Protein AF-T1CWA9-F1 (afdb_monomer_lite)

Foldseek 3Di:
DLVLLVVLVVVVWAQAQDDDDKDAAFDFDDSQLSLQSRLVSVCLQPDQDPPGSGHRHPSQLNSLLSQQVVVVHHSRSMRDPVSNVSSRPISVNVSVVVVVVVVVCVVVVPDDDQWDWDQDPPQQKIFIHHNNHGPDMDGHDFDDPVGTDDDDDD

Organism: NCBI:txid410659

pLDDT: mean 89.54, std 7.27, range [68.19, 98.06]

Sequence (154 aa):
ALQRLRDEAAAGGWPALPAGPTLKPGMHGARVALLRRRLLASGDLTRMAENDADDYDAALADAVRTFQSRHGLQADGIVGAATRAALNVPVATRIEQLRLDLERARWYLHALPPRYIQVDLANYRLGYYDDGQLAWSTRVQVGQPRRPTPVLRS

Structure (mmCIF, N/CA/C/O backbone):
data_AF-T1CWA9-F1
#
_entry.id   AF-T1CWA9-F1
#
loop_
_atom_site.group_PDB
_atom_site.id
_atom_site.type_symbol
_atom_site.label_atom_id
_atom_site.label_alt_id
_atom_site.label_comp_id
_atom_site.label_asym_id
_atom_site.label_entity_id
_atom_site.label_seq_id
_atom_site.pdbx_PDB_ins_code
_atom_site.Cartn_x
_atom_site.Cartn_y
_atom_site.Cartn_z
_atom_site.occupancy
_atom_site.B_iso_or_equiv
_atom_site.auth_seq_id
_atom_site.auth_comp_id
_atom_site.auth_asym_id
_atom_site.auth_atom_id
_atom_site.pdbx_PDB_model_num
ATOM 1 N N . ALA A 1 1 ? -3.740 -10.372 9.611 1.00 82.12 1 ALA A N 1
ATOM 2 C CA . ALA A 1 1 ? -2.929 -9.312 8.970 1.00 82.12 1 ALA A CA 1
ATOM 3 C C . ALA A 1 1 ? -1.486 -9.303 9.484 1.00 82.12 1 ALA A C 1
ATOM 5 O O . ALA A 1 1 ? -0.593 -9.512 8.679 1.00 82.12 1 ALA A O 1
ATOM 6 N N . LEU A 1 2 ? -1.245 -9.139 10.794 1.00 86.94 2 LEU A N 1
ATOM 7 C CA . LEU A 1 2 ? 0.118 -9.068 11.353 1.00 86.94 2 LEU A CA 1
ATOM 8 C C . LEU A 1 2 ? 0.983 -10.305 11.063 1.00 86.94 2 LEU A C 1
ATOM 10 O O . LEU A 1 2 ? 2.142 -10.145 10.698 1.00 86.94 2 LEU A O 1
ATOM 14 N N . GLN A 1 3 ? 0.423 -11.515 11.185 1.00 89.12 3 GLN A N 1
ATOM 15 C CA . GLN A 1 3 ? 1.154 -12.750 10.877 1.00 89.12 3 GLN A CA 1
ATOM 16 C C . GLN A 1 3 ? 1.666 -12.760 9.431 1.00 89.12 3 GLN A C 1
ATOM 18 O O . GLN A 1 3 ? 2.856 -12.918 9.216 1.00 89.12 3 GLN A O 1
ATOM 23 N N . ARG A 1 4 ? 0.795 -12.444 8.465 1.00 88.69 4 ARG A N 1
ATOM 24 C CA . ARG A 1 4 ? 1.154 -12.356 7.043 1.00 88.69 4 ARG A CA 1
ATOM 25 C C . ARG A 1 4 ? 2.342 -11.421 6.795 1.00 88.69 4 ARG A C 1
ATOM 27 O O . ARG A 1 4 ? 3.280 -11.802 6.117 1.00 88.69 4 ARG A O 1
ATOM 34 N N . LEU A 1 5 ? 2.333 -10.224 7.389 1.00 88.69 5 LEU A N 1
ATOM 35 C CA . LEU A 1 5 ? 3.445 -9.277 7.235 1.00 88.69 5 LEU A CA 1
ATOM 36 C C . LEU A 1 5 ? 4.753 -9.813 7.836 1.00 88.69 5 LEU A C 1
ATOM 38 O O . LEU A 1 5 ? 5.826 -9.537 7.307 1.00 88.69 5 LEU A O 1
ATOM 42 N N . ARG A 1 6 ? 4.684 -10.576 8.935 1.00 90.19 6 ARG A N 1
ATOM 43 C CA . ARG A 1 6 ? 5.861 -11.248 9.507 1.00 90.19 6 ARG A CA 1
ATOM 44 C C . ARG A 1 6 ? 6.384 -12.346 8.590 1.00 90.19 6 ARG A C 1
ATOM 46 O O . ARG A 1 6 ? 7.595 -12.440 8.434 1.00 90.19 6 ARG A O 1
ATOM 53 N N . ASP A 1 7 ? 5.494 -13.118 7.975 1.00 90.25 7 ASP A N 1
ATOM 54 C CA . ASP A 1 7 ? 5.870 -14.153 7.010 1.00 90.25 7 ASP A CA 1
ATOM 55 C C . ASP A 1 7 ? 6.550 -13.517 5.783 1.00 90.25 7 ASP A C 1
ATOM 57 O O . ASP A 1 7 ? 7.618 -13.959 5.368 1.00 90.25 7 ASP A O 1
ATOM 61 N N . GLU A 1 8 ? 6.007 -12.407 5.270 1.00 88.88 8 GLU A N 1
ATOM 62 C CA . GLU A 1 8 ? 6.618 -11.615 4.190 1.00 88.88 8 GLU A CA 1
ATOM 63 C C . GLU A 1 8 ? 8.000 -11.065 4.587 1.00 88.88 8 GLU A C 1
ATOM 65 O O . GLU A 1 8 ? 8.939 -11.105 3.793 1.00 88.88 8 GLU A O 1
ATOM 70 N N . ALA A 1 9 ? 8.161 -10.581 5.824 1.00 90.19 9 ALA A N 1
ATOM 71 C CA . ALA A 1 9 ? 9.457 -10.136 6.338 1.00 90.19 9 ALA A CA 1
ATOM 72 C C . ALA A 1 9 ? 10.468 -11.287 6.462 1.00 90.19 9 ALA A C 1
ATOM 74 O O . ALA A 1 9 ? 11.632 -11.114 6.104 1.00 90.19 9 ALA A O 1
ATOM 75 N N . ALA A 1 10 ? 10.029 -12.460 6.926 1.00 88.56 10 ALA A N 1
ATOM 76 C CA . ALA A 1 10 ? 10.864 -13.654 7.035 1.00 88.56 10 ALA A CA 1
ATOM 77 C C . ALA A 1 10 ? 11.283 -14.200 5.659 1.00 88.56 10 ALA A C 1
ATOM 79 O O . ALA A 1 10 ? 12.387 -14.719 5.517 1.00 88.56 10 ALA A O 1
ATOM 80 N N . ALA A 1 11 ? 10.449 -14.017 4.630 1.00 86.50 11 ALA A N 1
ATOM 81 C CA . ALA A 1 11 ? 10.732 -14.387 3.243 1.00 86.50 11 ALA A CA 1
ATOM 82 C C . ALA A 1 11 ? 11.702 -13.430 2.509 1.00 86.50 11 ALA A C 1
ATOM 84 O O . ALA A 1 11 ? 11.861 -13.527 1.294 1.00 86.50 11 ALA A O 1
ATOM 85 N N . GLY A 1 12 ? 12.351 -12.500 3.221 1.00 86.31 12 GLY A N 1
ATOM 86 C CA . GLY A 1 12 ? 13.290 -11.524 2.649 1.00 86.31 12 GLY A CA 1
ATOM 87 C C . GLY A 1 12 ? 12.709 -10.120 2.463 1.00 86.31 12 GLY A C 1
ATOM 88 O O . GLY A 1 12 ? 13.415 -9.213 2.023 1.00 86.31 12 GLY A O 1
ATOM 89 N N . GLY A 1 13 ? 11.447 -9.910 2.844 1.00 90.19 13 GLY A N 1
ATOM 90 C CA . GLY A 1 13 ? 10.790 -8.611 2.824 1.00 90.19 13 GLY A CA 1
ATOM 91 C C . GLY A 1 13 ? 10.446 -8.106 1.426 1.00 90.19 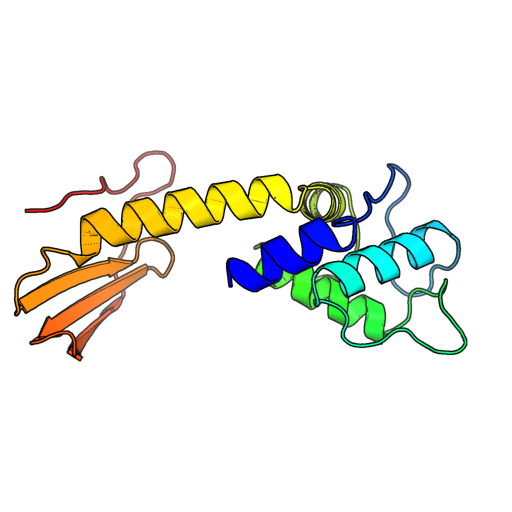13 GLY A C 1
ATOM 92 O O . GLY A 1 13 ? 10.385 -8.842 0.443 1.00 90.19 13 GLY A O 1
ATOM 93 N N . TRP A 1 14 ? 10.170 -6.807 1.344 1.00 92.94 14 TRP A N 1
ATOM 94 C CA . TRP A 1 14 ? 9.737 -6.173 0.106 1.00 92.94 14 TRP A CA 1
ATOM 95 C C . TRP A 1 14 ? 10.916 -5.518 -0.627 1.00 92.94 14 TRP A C 1
ATOM 97 O O . TRP A 1 14 ? 11.530 -4.601 -0.073 1.00 92.94 14 TRP A O 1
ATOM 107 N N . PRO A 1 15 ? 11.226 -5.926 -1.872 1.00 91.50 15 PRO A N 1
ATOM 108 C CA . PRO A 1 15 ? 12.381 -5.407 -2.596 1.00 91.50 15 PRO A CA 1
ATOM 109 C C . PRO A 1 15 ? 12.194 -3.933 -2.974 1.00 91.50 15 PRO A C 1
ATOM 111 O O . PRO A 1 15 ? 11.205 -3.561 -3.599 1.00 91.50 15 PRO A O 1
ATOM 114 N N . ALA A 1 16 ? 13.161 -3.081 -2.643 1.00 92.56 16 ALA A N 1
ATOM 115 C CA . ALA A 1 16 ? 13.080 -1.664 -2.984 1.00 92.56 16 ALA A CA 1
ATOM 116 C C . ALA A 1 16 ? 13.134 -1.442 -4.506 1.00 92.56 16 ALA A C 1
ATOM 118 O O . ALA A 1 16 ? 13.927 -2.056 -5.222 1.00 92.56 16 ALA A O 1
ATOM 119 N N . LEU A 1 17 ? 12.321 -0.507 -4.997 1.00 94.19 17 LEU A N 1
ATOM 120 C CA . LEU A 1 17 ? 12.366 -0.042 -6.375 1.00 94.19 17 LEU A CA 1
ATOM 121 C C . LEU A 1 17 ? 13.329 1.155 -6.474 1.00 94.19 17 LEU A C 1
ATOM 123 O O . LEU A 1 17 ? 13.037 2.220 -5.913 1.00 94.19 17 LEU A O 1
ATOM 127 N N . PRO A 1 18 ? 14.465 1.034 -7.185 1.00 93.12 18 PRO A N 1
ATOM 128 C CA . PRO A 1 18 ? 15.444 2.109 -7.271 1.00 93.12 18 PRO A CA 1
ATOM 129 C C . PRO A 1 18 ? 14.881 3.357 -7.964 1.00 93.12 18 PRO A C 1
ATOM 131 O O . PRO A 1 18 ? 13.921 3.310 -8.754 1.00 93.12 18 PRO A O 1
ATOM 134 N N . ALA A 1 19 ? 15.514 4.495 -7.672 1.00 91.56 19 ALA A N 1
ATOM 135 C CA . ALA A 1 19 ? 15.238 5.753 -8.348 1.00 91.56 19 ALA A CA 1
ATOM 136 C C . ALA A 1 19 ? 15.437 5.625 -9.869 1.00 91.56 19 ALA A C 1
ATOM 138 O O . ALA A 1 19 ? 16.150 4.752 -10.360 1.00 91.56 19 ALA A O 1
ATOM 139 N N . GLY A 1 20 ? 14.754 6.482 -10.620 1.00 91.38 20 GLY A N 1
ATOM 140 C CA . GLY A 1 20 ? 14.793 6.479 -12.076 1.00 91.38 20 GLY A CA 1
ATOM 141 C C . GLY A 1 20 ? 13.512 7.052 -12.678 1.00 91.38 20 GLY A C 1
ATOM 142 O O . GLY A 1 20 ? 12.636 7.507 -11.926 1.00 91.38 20 GLY A O 1
ATOM 143 N N . PRO A 1 21 ? 13.386 7.008 -14.015 1.00 93.31 21 PRO A N 1
ATOM 144 C CA . PRO A 1 21 ? 12.228 7.542 -14.720 1.00 93.31 21 PRO A CA 1
ATOM 145 C C . PRO A 1 21 ? 10.928 6.857 -14.289 1.00 93.31 21 PRO A C 1
ATOM 147 O O . PRO A 1 21 ? 10.928 5.765 -13.710 1.00 93.31 21 PRO A O 1
ATOM 150 N N . THR A 1 22 ? 9.813 7.514 -14.569 1.00 96.56 22 THR A N 1
ATOM 151 C CA . THR A 1 22 ? 8.474 6.972 -14.338 1.00 96.56 22 THR A CA 1
ATOM 152 C C . THR A 1 22 ? 8.272 5.670 -15.116 1.00 96.56 22 THR A C 1
ATOM 154 O O . THR A 1 22 ? 8.654 5.600 -16.282 1.00 96.56 22 THR A O 1
ATOM 157 N N . LEU A 1 23 ? 7.670 4.657 -14.482 1.00 97.44 23 LEU A N 1
ATOM 158 C CA . LEU A 1 23 ? 7.234 3.431 -15.167 1.00 97.44 23 LEU A CA 1
ATOM 159 C C . LEU A 1 23 ? 5.747 3.540 -15.509 1.00 97.44 23 LEU A C 1
ATOM 161 O O . LEU A 1 23 ? 4.960 3.978 -14.670 1.00 97.44 23 LEU A O 1
ATOM 165 N N . LYS A 1 24 ? 5.367 3.143 -16.720 1.00 96.88 24 LYS A N 1
ATOM 166 C CA . LYS A 1 24 ? 3.990 3.197 -17.226 1.00 96.88 24 LYS A CA 1
ATOM 167 C C . LYS A 1 24 ? 3.712 2.005 -18.155 1.00 96.88 24 LYS A C 1
ATOM 169 O O . LYS A 1 24 ? 4.677 1.394 -18.621 1.00 96.88 24 LYS A O 1
ATOM 174 N N . PRO A 1 25 ? 2.435 1.705 -18.454 1.00 96.31 25 PRO A N 1
ATOM 175 C CA . PRO A 1 25 ? 2.070 0.640 -19.386 1.00 96.31 25 PRO A CA 1
ATOM 176 C C . PRO A 1 25 ? 2.812 0.726 -20.723 1.00 96.31 25 PRO A C 1
ATOM 178 O O . PRO A 1 25 ? 3.030 1.822 -21.248 1.00 96.31 25 PRO A O 1
ATOM 181 N N . GLY A 1 26 ? 3.213 -0.435 -21.245 1.00 94.06 26 GLY A N 1
ATOM 182 C CA . GLY A 1 26 ? 3.986 -0.569 -22.485 1.00 94.06 26 GLY A CA 1
ATOM 183 C C . GLY A 1 26 ? 5.502 -0.383 -22.339 1.00 94.06 26 GLY A C 1
ATOM 184 O O . GLY A 1 26 ? 6.223 -0.489 -23.328 1.00 94.06 26 GLY A O 1
ATOM 185 N N . MET A 1 27 ? 6.014 -0.097 -21.138 1.00 95.50 27 MET A N 1
ATOM 186 C CA . MET A 1 27 ? 7.459 -0.121 -20.871 1.00 95.50 27 MET A CA 1
ATOM 187 C C . MET A 1 27 ? 7.947 -1.542 -20.587 1.00 95.50 27 MET A C 1
ATOM 189 O O . MET A 1 27 ? 7.182 -2.358 -20.089 1.00 95.50 27 MET A O 1
ATOM 193 N N . HIS A 1 28 ? 9.233 -1.799 -20.816 1.00 94.88 28 HIS A N 1
ATOM 194 C CA . HIS A 1 28 ? 9.874 -3.078 -20.514 1.00 94.88 28 HIS A CA 1
ATOM 195 C C . HIS A 1 28 ? 11.223 -2.888 -19.802 1.00 94.88 28 HIS A C 1
ATOM 197 O O . HIS A 1 28 ? 11.787 -1.786 -19.775 1.00 94.88 28 HIS A O 1
ATOM 203 N N . GLY A 1 29 ? 11.742 -3.962 -19.211 1.00 93.62 29 GLY A N 1
ATOM 204 C CA . GLY A 1 29 ?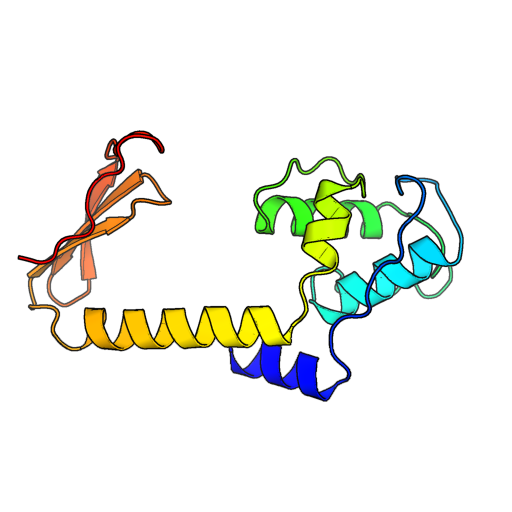 13.106 -4.067 -18.700 1.00 93.62 29 GLY A CA 1
ATOM 205 C C . GLY A 1 29 ? 13.228 -4.260 -17.186 1.00 93.62 29 GLY A C 1
ATOM 206 O O . GLY A 1 29 ? 12.260 -4.375 -16.433 1.00 93.62 29 GLY A O 1
ATOM 207 N N . ALA A 1 30 ? 14.470 -4.260 -16.697 1.00 93.62 30 ALA A N 1
ATOM 208 C CA . ALA A 1 30 ? 14.807 -4.725 -15.346 1.00 93.62 30 ALA A CA 1
ATOM 209 C C . ALA A 1 30 ? 14.053 -4.017 -14.198 1.00 93.62 30 ALA A C 1
ATOM 211 O O . ALA A 1 30 ? 13.748 -4.637 -13.176 1.00 93.62 30 ALA A O 1
ATOM 212 N N . ARG A 1 31 ? 13.720 -2.725 -14.344 1.00 95.00 31 ARG A N 1
ATOM 213 C CA . ARG A 1 31 ? 12.948 -1.980 -13.328 1.00 95.00 31 ARG A CA 1
ATOM 214 C C . ARG A 1 31 ? 11.482 -2.407 -13.273 1.00 95.00 31 ARG A C 1
ATOM 216 O O . ARG A 1 31 ? 10.892 -2.368 -12.197 1.00 95.00 31 ARG A O 1
ATOM 223 N N . VAL A 1 32 ? 10.917 -2.847 -14.392 1.00 95.44 32 VAL A N 1
ATOM 224 C CA . VAL A 1 32 ? 9.566 -3.412 -14.448 1.00 95.44 32 VAL A CA 1
ATOM 225 C C . VAL A 1 32 ? 9.552 -4.801 -13.805 1.00 95.44 32 VAL A C 1
ATOM 227 O O . VAL A 1 32 ? 8.706 -5.070 -12.954 1.00 95.44 32 VAL A O 1
ATOM 230 N N . ALA A 1 33 ? 10.570 -5.626 -14.065 1.00 93.75 33 ALA A N 1
ATOM 231 C CA . ALA A 1 33 ? 10.737 -6.909 -13.376 1.00 93.75 33 ALA A CA 1
ATOM 232 C C . ALA A 1 33 ? 10.910 -6.760 -11.852 1.00 93.75 33 ALA A C 1
ATOM 234 O O . ALA A 1 33 ? 10.414 -7.569 -11.064 1.00 93.75 33 ALA A O 1
ATOM 235 N N . LEU A 1 34 ? 11.603 -5.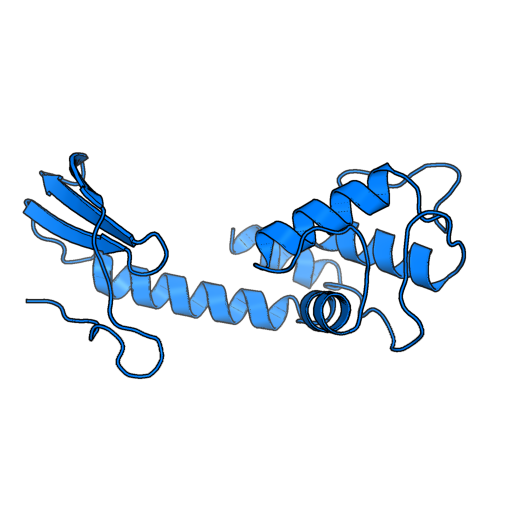710 -11.395 1.00 94.31 34 LEU A N 1
ATOM 236 C CA . LEU A 1 34 ? 11.674 -5.367 -9.969 1.00 94.31 34 LEU A CA 1
ATOM 237 C C . LEU A 1 34 ? 10.311 -4.943 -9.409 1.00 94.31 34 LEU A C 1
ATOM 239 O O . LEU A 1 34 ? 9.934 -5.405 -8.334 1.00 94.31 34 LEU A O 1
ATOM 243 N N . LEU A 1 35 ? 9.559 -4.114 -10.138 1.00 95.81 35 LEU A N 1
ATOM 244 C CA . LEU A 1 35 ? 8.210 -3.702 -9.747 1.00 95.81 35 LEU A CA 1
ATOM 245 C C . LEU A 1 35 ? 7.269 -4.908 -9.589 1.00 95.81 35 LEU A C 1
ATOM 247 O O . LEU A 1 35 ? 6.563 -4.991 -8.585 1.00 95.81 35 LEU A O 1
ATOM 251 N N . ARG A 1 36 ? 7.298 -5.874 -10.518 1.00 94.50 36 ARG A N 1
ATOM 252 C CA . ARG A 1 36 ? 6.501 -7.109 -10.413 1.00 94.50 36 ARG A CA 1
ATOM 253 C C . ARG A 1 36 ? 6.839 -7.900 -9.157 1.00 94.50 36 ARG A C 1
ATOM 255 O O . ARG A 1 36 ? 5.942 -8.218 -8.381 1.00 94.50 36 ARG A O 1
ATOM 262 N N . ARG A 1 37 ? 8.129 -8.160 -8.912 1.00 92.25 37 ARG A N 1
ATOM 263 C CA . ARG A 1 37 ? 8.588 -8.849 -7.691 1.00 92.25 37 ARG A CA 1
ATOM 264 C C . ARG A 1 37 ? 8.145 -8.118 -6.427 1.00 92.25 37 ARG A C 1
ATOM 266 O O . ARG A 1 37 ? 7.702 -8.751 -5.475 1.00 92.25 37 ARG A O 1
ATOM 273 N N . ARG A 1 38 ? 8.208 -6.785 -6.432 1.00 94.31 38 ARG A N 1
ATOM 274 C CA . ARG A 1 38 ? 7.759 -5.953 -5.313 1.00 94.31 38 ARG A CA 1
ATOM 275 C C . ARG A 1 38 ? 6.261 -6.091 -5.031 1.00 94.31 38 ARG A C 1
ATOM 277 O O . ARG A 1 38 ? 5.895 -6.164 -3.859 1.00 94.31 38 ARG A O 1
ATOM 284 N N . LEU A 1 39 ? 5.421 -6.111 -6.063 1.00 94.38 39 LEU A N 1
ATOM 285 C CA . LEU A 1 39 ? 3.964 -6.231 -5.921 1.00 94.38 39 LEU A CA 1
ATOM 286 C C . LEU A 1 39 ? 3.517 -7.665 -5.618 1.00 94.38 39 LEU A C 1
ATOM 288 O O . LEU A 1 39 ? 2.539 -7.847 -4.898 1.00 94.38 39 LEU A O 1
ATOM 292 N N . LEU A 1 40 ? 4.251 -8.676 -6.095 1.00 91.69 40 LEU A N 1
ATOM 293 C CA . LEU A 1 40 ? 4.069 -10.072 -5.678 1.00 91.69 40 LEU A CA 1
ATOM 294 C C . LEU A 1 40 ? 4.347 -10.229 -4.182 1.00 91.69 40 LEU A C 1
ATOM 296 O O . LEU A 1 40 ? 3.544 -10.813 -3.463 1.00 91.69 40 LEU A O 1
ATOM 300 N N . ALA A 1 41 ? 5.450 -9.648 -3.700 1.00 89.31 41 ALA A N 1
ATOM 301 C CA . ALA A 1 41 ? 5.856 -9.756 -2.302 1.00 89.31 41 ALA A CA 1
ATOM 302 C C . ALA A 1 41 ? 4.859 -9.116 -1.315 1.00 89.31 41 ALA A C 1
ATOM 304 O O . ALA A 1 41 ? 4.799 -9.541 -0.168 1.00 89.31 41 ALA A O 1
ATOM 305 N N . SER A 1 42 ? 4.072 -8.117 -1.738 1.00 87.88 42 SER A N 1
ATOM 306 C CA . SER A 1 42 ? 2.987 -7.533 -0.927 1.00 87.88 42 SER A CA 1
ATOM 307 C C . SER A 1 42 ? 1.589 -8.061 -1.258 1.00 87.88 42 SER A C 1
ATOM 309 O O . SER A 1 42 ? 0.606 -7.572 -0.690 1.00 87.88 42 SER A O 1
ATOM 311 N N . GLY A 1 43 ? 1.487 -9.026 -2.177 1.00 87.75 43 GLY A N 1
ATOM 312 C CA . GLY A 1 43 ? 0.228 -9.630 -2.612 1.00 87.75 43 GLY A CA 1
ATOM 313 C C . GLY A 1 43 ? -0.682 -8.720 -3.444 1.00 87.75 43 GLY A C 1
ATOM 314 O O . GLY A 1 43 ? -1.849 -9.054 -3.626 1.00 87.75 43 GLY A O 1
ATOM 315 N N . ASP A 1 44 ? -0.185 -7.579 -3.937 1.00 88.12 44 ASP A N 1
ATOM 316 C CA . ASP A 1 44 ? -0.924 -6.701 -4.860 1.00 88.12 44 ASP A CA 1
ATOM 317 C C . ASP A 1 44 ? -0.962 -7.282 -6.283 1.00 88.12 44 ASP A C 1
ATOM 319 O O . ASP A 1 44 ? -1.883 -7.005 -7.046 1.00 88.12 44 ASP A O 1
ATOM 323 N N . LEU A 1 45 ? 0.029 -8.109 -6.633 1.00 89.19 45 LEU A N 1
ATOM 324 C CA . LEU A 1 45 ? 0.027 -8.938 -7.833 1.00 89.19 45 LEU A CA 1
ATOM 325 C C . LEU A 1 45 ? -0.109 -10.405 -7.411 1.00 89.19 45 LEU A C 1
ATOM 327 O O . LEU A 1 45 ? 0.663 -10.883 -6.586 1.00 89.19 45 LEU A O 1
ATOM 331 N N . THR A 1 46 ? -1.093 -11.125 -7.955 1.00 83.38 46 THR A N 1
ATOM 332 C CA . THR A 1 46 ? -1.416 -12.496 -7.508 1.00 83.38 46 THR A CA 1
ATOM 333 C C . THR A 1 46 ? -0.538 -13.565 -8.156 1.00 83.38 46 THR A C 1
ATOM 335 O O . THR A 1 46 ? -0.267 -14.594 -7.544 1.00 83.38 46 THR A O 1
ATOM 338 N N . ARG A 1 47 ? -0.094 -13.346 -9.399 1.00 81.19 47 ARG A N 1
ATOM 339 C CA . ARG A 1 47 ? 0.746 -14.299 -10.133 1.00 81.19 47 ARG A CA 1
ATOM 340 C C . ARG A 1 47 ? 1.759 -13.585 -11.012 1.00 81.19 47 ARG A C 1
ATOM 342 O O . ARG A 1 47 ? 1.481 -12.505 -11.532 1.00 81.19 47 ARG A O 1
ATOM 349 N N . MET A 1 48 ? 2.915 -14.211 -11.197 1.00 75.94 48 MET A N 1
ATOM 350 C CA . MET A 1 48 ? 3.894 -13.768 -12.184 1.00 75.94 48 MET A CA 1
ATOM 351 C C . MET A 1 48 ? 3.470 -14.265 -13.571 1.00 75.94 48 MET A C 1
ATOM 353 O O . MET A 1 48 ? 2.962 -15.379 -13.693 1.00 75.94 48 MET A O 1
ATOM 357 N N . ALA A 1 49 ? 3.639 -13.436 -14.601 1.00 74.81 49 ALA A N 1
ATOM 358 C CA . ALA A 1 49 ? 3.485 -13.886 -15.980 1.00 74.81 49 ALA A C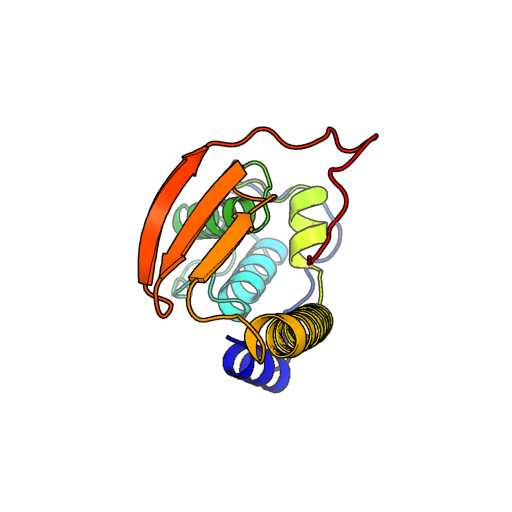A 1
ATOM 359 C C . ALA A 1 49 ? 4.623 -14.863 -16.317 1.00 74.81 49 ALA A C 1
ATOM 361 O O . ALA A 1 49 ? 5.761 -14.630 -15.916 1.00 74.81 49 ALA A O 1
ATOM 362 N N . GLU A 1 50 ? 4.310 -15.950 -17.025 1.00 70.50 50 GLU A N 1
ATOM 363 C CA . GLU A 1 50 ? 5.284 -17.005 -17.341 1.00 70.50 50 GLU A CA 1
ATOM 364 C C . GLU A 1 50 ? 6.323 -16.556 -18.379 1.00 70.50 50 GLU A C 1
ATOM 366 O O . GLU A 1 50 ? 7.474 -16.964 -18.268 1.00 70.50 50 GLU A O 1
ATOM 371 N N . ASN A 1 51 ? 5.952 -15.673 -19.320 1.00 68.19 51 ASN A N 1
ATOM 372 C CA . ASN A 1 51 ? 6.815 -15.310 -20.453 1.00 68.19 51 ASN A CA 1
ATOM 373 C C . ASN A 1 51 ? 7.231 -13.832 -20.554 1.00 68.19 51 ASN A C 1
ATOM 375 O O . ASN A 1 51 ? 8.136 -13.554 -21.324 1.00 68.19 51 ASN A O 1
ATOM 379 N N . ASP A 1 52 ? 6.697 -12.915 -19.740 1.00 74.69 52 ASP A N 1
ATOM 380 C CA . ASP A 1 52 ? 6.965 -11.468 -19.888 1.00 74.69 52 ASP A CA 1
ATOM 381 C C . ASP A 1 52 ? 7.235 -10.793 -18.530 1.00 74.69 52 ASP A C 1
ATOM 383 O O . ASP A 1 52 ? 6.577 -9.836 -18.098 1.00 74.69 52 ASP A O 1
ATOM 387 N N . ALA A 1 53 ? 8.188 -11.356 -17.780 1.00 81.00 53 ALA A N 1
ATOM 388 C CA . ALA A 1 53 ? 8.499 -10.921 -16.418 1.00 81.00 53 ALA A CA 1
ATOM 389 C C . ALA A 1 53 ? 9.028 -9.476 -16.340 1.00 81.00 53 ALA A C 1
ATOM 391 O O . ALA A 1 53 ? 9.024 -8.879 -15.262 1.00 81.00 53 ALA A O 1
ATOM 392 N N . ASP A 1 54 ? 9.472 -8.902 -17.450 1.00 89.88 54 ASP A N 1
ATOM 393 C CA . ASP A 1 54 ? 9.990 -7.546 -17.556 1.00 89.88 54 ASP A CA 1
ATOM 394 C C . ASP A 1 54 ? 9.095 -6.597 -18.358 1.00 89.88 54 ASP A C 1
ATOM 396 O O . ASP A 1 54 ? 9.422 -5.416 -18.423 1.00 89.88 54 ASP A O 1
ATOM 400 N N . ASP A 1 55 ? 7.943 -7.040 -18.863 1.00 94.31 55 ASP A N 1
ATOM 401 C CA . ASP A 1 55 ? 6.983 -6.152 -19.524 1.00 94.31 55 ASP A CA 1
ATOM 402 C C . ASP A 1 55 ? 6.016 -5.502 -18.544 1.00 94.31 55 ASP A C 1
ATOM 404 O O . ASP A 1 55 ? 5.627 -6.075 -17.525 1.00 94.31 55 ASP A O 1
ATOM 408 N N . TYR A 1 56 ? 5.603 -4.278 -18.860 1.00 95.56 56 TYR A N 1
ATOM 409 C CA . TYR A 1 56 ? 4.558 -3.560 -18.146 1.00 95.56 56 TYR A CA 1
ATOM 410 C C . TYR A 1 56 ? 3.229 -3.790 -18.864 1.00 95.56 56 TYR A C 1
ATOM 412 O O . TYR A 1 56 ? 2.746 -2.938 -19.619 1.00 95.56 56 TYR A O 1
ATOM 420 N N . ASP A 1 57 ? 2.657 -4.965 -18.615 1.00 94.06 57 ASP A N 1
ATOM 421 C CA . ASP A 1 57 ? 1.385 -5.414 -19.176 1.00 94.06 57 ASP A CA 1
ATOM 422 C C . ASP A 1 57 ? 0.160 -4.845 -18.433 1.00 94.06 57 ASP A C 1
ATOM 424 O O . ASP A 1 57 ? 0.257 -4.093 -17.455 1.00 94.06 57 ASP A O 1
ATOM 428 N N . ALA A 1 58 ? -1.030 -5.211 -18.918 1.00 93.31 58 ALA A N 1
ATOM 429 C CA . ALA A 1 58 ? -2.296 -4.814 -18.310 1.00 93.31 58 ALA A CA 1
ATOM 430 C C . ALA A 1 58 ? -2.450 -5.348 -16.874 1.00 93.31 58 ALA A C 1
ATOM 432 O O . ALA A 1 58 ? -2.908 -4.614 -16.001 1.00 93.31 58 ALA A O 1
ATOM 433 N N . ALA A 1 59 ? -2.004 -6.580 -16.605 1.00 92.81 59 ALA A N 1
ATOM 434 C CA . ALA A 1 59 ? -2.089 -7.181 -15.275 1.00 92.81 59 ALA A CA 1
ATOM 435 C C . ALA A 1 59 ? -1.232 -6.425 -14.246 1.00 92.81 59 ALA A C 1
ATOM 437 O O . ALA A 1 59 ? -1.660 -6.205 -13.112 1.00 92.81 59 ALA A O 1
ATOM 438 N N . LEU A 1 60 ? -0.036 -5.980 -14.639 1.00 95.44 60 LEU A N 1
ATOM 439 C CA . LEU A 1 60 ? 0.820 -5.144 -13.809 1.00 95.44 60 LEU A CA 1
ATOM 440 C C . LEU A 1 60 ? 0.216 -3.757 -13.603 1.00 95.44 60 LEU A C 1
ATOM 442 O O . LEU A 1 60 ? 0.263 -3.237 -12.489 1.00 95.44 60 LEU A O 1
ATOM 446 N N . ALA A 1 61 ? -0.373 -3.170 -14.647 1.00 96.56 61 ALA A N 1
ATOM 447 C CA . ALA A 1 61 ? -1.068 -1.892 -14.534 1.00 96.56 61 ALA A CA 1
ATOM 448 C C . ALA A 1 61 ? -2.217 -1.959 -13.523 1.00 96.56 61 ALA A C 1
ATOM 450 O O . ALA A 1 61 ? -2.333 -1.074 -12.677 1.00 96.56 61 ALA A O 1
ATOM 451 N N . ASP A 1 62 ? -3.020 -3.021 -13.559 1.00 95.69 62 ASP A N 1
ATOM 452 C CA . ASP A 1 62 ? -4.113 -3.227 -12.609 1.00 95.69 62 ASP A CA 1
ATOM 453 C C . ASP A 1 62 ? -3.598 -3.427 -11.183 1.00 95.69 62 ASP A C 1
ATOM 455 O O . ASP A 1 62 ? -4.082 -2.764 -10.266 1.00 95.69 62 ASP A O 1
ATOM 459 N N . ALA A 1 63 ? -2.544 -4.227 -10.993 1.00 96.31 63 ALA A N 1
ATOM 460 C CA . ALA A 1 63 ? -1.902 -4.384 -9.687 1.00 96.31 63 ALA A CA 1
ATOM 461 C C . ALA A 1 63 ? -1.369 -3.049 -9.132 1.00 96.31 63 ALA A C 1
ATOM 463 O O . ALA A 1 63 ? -1.518 -2.754 -7.944 1.00 96.31 63 ALA A O 1
ATOM 464 N N . VAL A 1 64 ? -0.788 -2.198 -9.987 1.00 97.75 64 VAL A N 1
ATOM 465 C CA . VAL A 1 64 ? -0.339 -0.856 -9.587 1.00 97.75 64 VAL A CA 1
ATOM 466 C C . VAL A 1 64 ? -1.518 0.036 -9.213 1.00 97.75 64 VAL A C 1
ATOM 468 O O . VAL A 1 64 ? -1.431 0.731 -8.202 1.00 97.75 64 VAL A O 1
ATOM 471 N N . ARG A 1 65 ? -2.631 -0.004 -9.952 1.00 97.69 65 ARG A N 1
ATOM 472 C CA . ARG A 1 65 ? -3.844 0.752 -9.597 1.00 97.69 65 ARG A CA 1
ATOM 473 C C . ARG A 1 65 ? -4.416 0.297 -8.260 1.00 97.69 65 ARG A C 1
ATOM 475 O O . ARG A 1 65 ? -4.714 1.139 -7.416 1.00 97.69 65 ARG A O 1
ATOM 482 N N . THR A 1 66 ? -4.502 -1.012 -8.023 1.00 96.44 66 THR A N 1
ATOM 483 C CA . THR A 1 66 ? -4.933 -1.573 -6.735 1.00 96.44 66 THR A CA 1
ATOM 484 C C . THR A 1 66 ? -4.035 -1.100 -5.596 1.00 96.44 66 THR A C 1
ATOM 486 O O . THR A 1 66 ? -4.537 -0.622 -4.574 1.00 96.44 66 THR A O 1
ATOM 489 N N . PHE A 1 67 ? -2.713 -1.154 -5.787 1.00 96.69 67 PHE A N 1
ATOM 490 C CA . PHE A 1 67 ? -1.751 -0.625 -4.824 1.00 96.69 67 PHE A CA 1
ATOM 491 C C . PHE A 1 67 ? -1.993 0.870 -4.563 1.00 96.69 67 PHE A C 1
ATOM 493 O O . PHE A 1 67 ? -2.129 1.288 -3.413 1.00 96.69 67 PHE A O 1
ATOM 500 N N . GLN A 1 68 ? -2.093 1.682 -5.615 1.00 97.62 68 GLN A N 1
ATOM 501 C CA . GLN A 1 68 ? -2.313 3.125 -5.509 1.00 97.62 68 GLN A CA 1
ATOM 502 C C . GLN A 1 68 ? -3.588 3.447 -4.726 1.00 97.62 68 GLN A C 1
ATOM 504 O O . GLN A 1 68 ? -3.517 4.209 -3.762 1.00 97.62 68 GLN A O 1
ATOM 509 N N . SER A 1 69 ? -4.716 2.814 -5.057 1.00 95.31 69 SER A N 1
ATOM 510 C CA . SER A 1 69 ? -5.980 2.989 -4.333 1.00 95.31 69 SER A CA 1
ATOM 511 C C . SER A 1 69 ? -5.853 2.623 -2.855 1.00 95.31 69 SER A C 1
ATOM 513 O O . SER A 1 69 ? -6.267 3.398 -1.994 1.00 95.31 69 SER A O 1
ATOM 515 N N . ARG A 1 70 ? -5.224 1.483 -2.539 1.00 92.31 70 ARG A N 1
ATOM 516 C CA . ARG A 1 70 ? -5.002 1.041 -1.152 1.00 92.31 70 ARG A CA 1
ATOM 517 C C . ARG A 1 70 ? -4.132 2.017 -0.356 1.00 92.31 70 ARG A C 1
ATOM 519 O O . ARG A 1 70 ? -4.269 2.114 0.861 1.00 92.31 70 ARG A O 1
ATOM 526 N N . HIS A 1 71 ? -3.245 2.737 -1.035 1.00 93.06 71 HIS A N 1
ATOM 527 C CA . HIS A 1 71 ? -2.344 3.718 -0.440 1.00 93.06 71 HIS A CA 1
ATOM 528 C C . HIS A 1 71 ? -2.843 5.168 -0.541 1.00 93.06 71 HIS A C 1
ATOM 530 O O . HIS A 1 71 ? -2.092 6.080 -0.195 1.00 93.06 71 HIS A O 1
ATOM 536 N N . GLY A 1 72 ? -4.089 5.398 -0.973 1.00 92.44 72 GLY A N 1
ATOM 537 C CA . GLY A 1 72 ? -4.669 6.742 -1.076 1.00 92.44 72 GLY A CA 1
ATOM 538 C C . GLY A 1 72 ? -4.023 7.619 -2.155 1.00 92.44 72 GLY A C 1
ATOM 539 O O . GLY A 1 72 ? -4.047 8.843 -2.055 1.00 92.44 72 GLY A O 1
ATOM 540 N N . LEU A 1 73 ? -3.409 7.003 -3.165 1.00 95.94 73 LEU A N 1
ATOM 541 C CA . LEU A 1 73 ? -2.819 7.671 -4.322 1.00 95.94 73 LEU A CA 1
ATOM 542 C C . LEU A 1 73 ? -3.805 7.669 -5.498 1.00 95.94 73 LEU A C 1
ATOM 544 O O . LEU A 1 73 ? -4.725 6.852 -5.559 1.00 95.94 73 LEU A O 1
ATOM 548 N N . GLN A 1 74 ? -3.578 8.550 -6.474 1.00 95.31 74 GLN A N 1
ATOM 549 C CA . GLN A 1 74 ? -4.292 8.497 -7.748 1.00 95.31 74 GLN A CA 1
ATOM 550 C C . GLN A 1 74 ? -3.999 7.163 -8.453 1.00 95.31 74 GLN A C 1
ATOM 552 O O . GLN A 1 74 ? -2.841 6.827 -8.689 1.00 95.31 74 GLN A O 1
ATOM 557 N N . ALA A 1 75 ? -5.051 6.410 -8.779 1.00 97.00 75 ALA A N 1
ATOM 558 C CA . ALA A 1 75 ? -4.963 5.078 -9.375 1.00 97.00 75 ALA A CA 1
ATOM 559 C C . ALA A 1 75 ? -4.851 5.133 -10.910 1.00 97.00 75 ALA A C 1
ATOM 561 O O . ALA A 1 75 ? -5.720 4.654 -11.636 1.00 97.00 75 ALA A O 1
ATOM 562 N N . ASP A 1 76 ? -3.794 5.767 -11.412 1.00 97.00 76 ASP A N 1
ATOM 563 C CA . ASP A 1 76 ? -3.530 5.939 -12.845 1.00 97.00 76 ASP A CA 1
ATOM 564 C C . ASP A 1 76 ? -2.729 4.782 -13.474 1.00 97.00 76 ASP A C 1
ATOM 566 O O . ASP A 1 76 ? -2.638 4.684 -14.699 1.00 97.00 76 ASP A O 1
ATOM 570 N N . GLY A 1 77 ? -2.180 3.872 -12.664 1.00 97.25 77 GLY A N 1
ATOM 571 C CA . GLY A 1 77 ? -1.288 2.813 -13.135 1.00 97.25 77 GLY A CA 1
ATOM 572 C C . GLY A 1 77 ? 0.100 3.336 -13.519 1.00 97.25 77 GLY A C 1
ATOM 573 O O . GLY A 1 77 ? 0.810 2.692 -14.284 1.00 97.25 77 GLY A O 1
ATOM 574 N N . ILE A 1 78 ? 0.496 4.517 -13.041 1.00 98.00 78 ILE A N 1
ATOM 575 C CA . ILE A 1 78 ? 1.782 5.146 -13.340 1.00 98.00 78 ILE A CA 1
ATOM 576 C C . ILE A 1 78 ? 2.648 5.178 -12.075 1.00 98.00 78 ILE A C 1
ATOM 578 O O . ILE A 1 78 ? 2.316 5.754 -11.035 1.00 98.00 78 ILE A O 1
ATOM 582 N N . VAL A 1 79 ? 3.843 4.593 -12.159 1.00 98.06 79 VAL A N 1
ATOM 583 C CA . VAL A 1 79 ? 4.804 4.575 -11.048 1.00 98.06 79 VAL A CA 1
ATOM 584 C C . VAL A 1 79 ? 5.690 5.815 -11.106 1.00 98.06 79 VAL A C 1
ATOM 586 O O . VAL A 1 79 ? 6.850 5.773 -11.526 1.00 98.06 79 VAL A O 1
ATOM 589 N N . GLY A 1 80 ? 5.108 6.940 -10.692 1.00 96.94 80 GLY A N 1
ATOM 590 C CA . GLY A 1 80 ? 5.811 8.199 -10.453 1.00 96.94 80 GLY A CA 1
ATOM 591 C C . GLY A 1 80 ? 6.545 8.235 -9.106 1.00 96.94 80 GLY A C 1
ATOM 592 O O . GLY A 1 80 ? 6.676 7.229 -8.405 1.00 96.94 80 GLY A O 1
ATOM 593 N N . ALA A 1 81 ? 7.027 9.420 -8.716 1.00 96.25 81 ALA A N 1
ATOM 594 C CA . ALA A 1 81 ? 7.786 9.602 -7.474 1.00 96.25 81 ALA A CA 1
ATOM 595 C C . ALA A 1 81 ? 6.982 9.235 -6.212 1.00 96.25 81 ALA A C 1
ATOM 597 O O . ALA A 1 81 ? 7.513 8.541 -5.347 1.00 96.25 81 ALA A O 1
ATOM 598 N N . ALA A 1 82 ? 5.708 9.637 -6.136 1.00 96.06 82 ALA A N 1
ATOM 599 C CA . ALA A 1 82 ? 4.831 9.337 -5.002 1.00 96.06 82 ALA A CA 1
ATOM 600 C C . ALA A 1 82 ? 4.553 7.829 -4.868 1.00 96.06 82 ALA A C 1
ATOM 602 O O . ALA A 1 82 ? 4.772 7.254 -3.802 1.00 96.06 82 ALA A O 1
ATOM 603 N N . THR A 1 83 ? 4.169 7.164 -5.965 1.00 97.62 83 THR A N 1
ATOM 604 C CA . THR A 1 83 ? 3.963 5.706 -5.998 1.00 97.62 83 THR A CA 1
ATOM 605 C C . THR A 1 83 ? 5.232 4.957 -5.592 1.00 97.62 83 THR A C 1
ATOM 607 O O . THR A 1 83 ? 5.178 4.052 -4.764 1.00 97.62 83 THR A O 1
ATOM 610 N N . ARG A 1 84 ? 6.401 5.363 -6.109 1.00 97.25 84 ARG A N 1
ATOM 611 C CA . ARG A 1 84 ? 7.691 4.757 -5.744 1.00 97.25 84 ARG A CA 1
ATOM 612 C C . ARG A 1 84 ? 8.025 4.947 -4.265 1.00 97.25 84 ARG A C 1
ATOM 614 O O . ARG A 1 84 ? 8.487 4.004 -3.631 1.00 97.25 84 ARG A O 1
ATOM 621 N N . ALA A 1 85 ? 7.798 6.137 -3.712 1.00 96.44 85 ALA A N 1
ATOM 622 C CA . ALA A 1 85 ? 8.022 6.393 -2.292 1.00 96.44 85 ALA A CA 1
ATOM 623 C C . ALA A 1 85 ? 7.146 5.479 -1.418 1.00 96.44 85 ALA A C 1
ATOM 625 O O . ALA A 1 85 ? 7.648 4.882 -0.469 1.00 96.44 85 ALA A O 1
ATOM 626 N N . ALA A 1 86 ? 5.873 5.298 -1.784 1.00 96.25 86 ALA A N 1
ATOM 627 C CA . ALA A 1 86 ? 4.970 4.381 -1.094 1.00 96.25 86 ALA A CA 1
ATOM 628 C C . ALA A 1 86 ? 5.408 2.908 -1.218 1.00 96.25 86 ALA A C 1
ATOM 630 O O . ALA A 1 86 ? 5.391 2.182 -0.223 1.00 96.25 86 ALA A O 1
ATOM 631 N N . LEU A 1 87 ? 5.842 2.470 -2.408 1.00 96.31 87 LEU A N 1
ATOM 632 C CA . LEU A 1 87 ? 6.364 1.114 -2.639 1.00 96.31 87 LEU A CA 1
ATOM 633 C C . LEU A 1 87 ? 7.610 0.827 -1.793 1.00 96.31 87 LEU A C 1
ATOM 635 O O . LEU A 1 87 ? 7.789 -0.295 -1.323 1.00 96.31 87 LEU A O 1
ATOM 639 N N . ASN A 1 88 ? 8.448 1.837 -1.570 1.00 96.38 88 ASN A N 1
ATOM 640 C CA . ASN A 1 88 ? 9.712 1.697 -0.851 1.00 96.38 88 ASN A CA 1
ATOM 641 C C . ASN A 1 88 ? 9.580 1.788 0.675 1.00 96.38 88 ASN A C 1
ATOM 643 O O . ASN A 1 88 ? 10.598 1.746 1.362 1.00 96.38 88 ASN A O 1
ATOM 647 N N . VAL A 1 89 ? 8.364 1.877 1.224 1.00 94.81 89 VAL A N 1
ATOM 648 C CA . VAL A 1 89 ? 8.154 1.713 2.669 1.00 94.81 89 VAL A CA 1
ATOM 649 C C . VAL A 1 89 ? 8.444 0.252 3.046 1.00 94.81 89 VAL A C 1
ATOM 651 O O . VAL A 1 89 ? 7.745 -0.633 2.545 1.00 94.81 89 VAL A O 1
ATOM 654 N N . PRO A 1 90 ? 9.426 -0.032 3.923 1.00 93.44 90 PRO A N 1
ATOM 655 C CA . PRO A 1 90 ? 9.776 -1.401 4.291 1.00 93.44 90 PRO A CA 1
ATOM 656 C C . PRO A 1 90 ? 8.648 -2.126 5.033 1.00 93.44 90 PRO A C 1
ATOM 658 O O . PRO A 1 90 ? 7.899 -1.522 5.807 1.00 93.44 90 PRO A O 1
ATOM 661 N N . VAL A 1 91 ? 8.584 -3.452 4.881 1.00 93.50 91 VAL A N 1
ATOM 662 C CA . VAL A 1 91 ? 7.609 -4.296 5.598 1.00 93.50 91 VAL A CA 1
ATOM 663 C C . VAL A 1 91 ? 7.747 -4.173 7.120 1.00 93.50 91 VAL A C 1
ATOM 665 O O . VAL A 1 91 ? 6.742 -4.108 7.822 1.00 93.50 91 VAL A O 1
ATOM 668 N N . ALA A 1 92 ? 8.973 -4.019 7.636 1.00 92.56 92 ALA A N 1
ATOM 669 C CA . ALA A 1 92 ? 9.234 -3.808 9.062 1.00 92.56 92 ALA A CA 1
ATOM 670 C C . ALA A 1 92 ? 8.525 -2.557 9.610 1.00 92.56 92 ALA A C 1
ATOM 672 O O . ALA A 1 92 ? 7.924 -2.598 10.681 1.00 92.56 92 ALA A O 1
ATOM 673 N N . THR A 1 93 ? 8.512 -1.464 8.841 1.00 92.69 93 THR A N 1
ATOM 674 C CA . THR A 1 93 ? 7.785 -0.241 9.206 1.00 92.69 93 THR A CA 1
ATOM 675 C C . THR A 1 93 ? 6.278 -0.491 9.275 1.00 92.69 93 THR A C 1
ATOM 677 O O . THR A 1 93 ? 5.613 0.015 10.176 1.00 92.69 93 THR A O 1
ATOM 680 N N . ARG A 1 94 ? 5.725 -1.301 8.362 1.00 90.56 94 ARG A N 1
ATOM 681 C CA . ARG A 1 94 ? 4.299 -1.671 8.385 1.00 90.56 94 ARG A CA 1
ATOM 682 C C . ARG A 1 94 ? 3.945 -2.597 9.542 1.00 90.56 94 ARG A C 1
ATOM 684 O O . ARG A 1 94 ? 2.883 -2.426 10.134 1.00 90.56 94 ARG A O 1
ATOM 691 N N . ILE A 1 95 ? 4.828 -3.531 9.889 1.00 91.81 95 ILE A N 1
ATOM 692 C CA . ILE A 1 95 ? 4.678 -4.384 11.074 1.00 91.81 95 ILE A CA 1
ATOM 693 C C . ILE A 1 95 ? 4.588 -3.522 12.333 1.00 91.81 95 ILE A C 1
ATOM 695 O O . ILE A 1 95 ? 3.683 -3.732 13.138 1.00 91.81 95 ILE A O 1
ATOM 699 N N . GLU A 1 96 ? 5.482 -2.544 12.487 1.00 93.19 96 GLU A N 1
ATOM 700 C CA . GLU A 1 96 ? 5.499 -1.691 13.676 1.00 93.19 96 GLU A CA 1
ATOM 701 C C . GLU A 1 96 ? 4.263 -0.789 13.755 1.00 93.19 96 GLU A C 1
ATOM 703 O O . GLU A 1 96 ? 3.614 -0.724 14.795 1.00 93.19 96 GLU A O 1
ATOM 708 N N . GLN A 1 97 ? 3.859 -0.173 12.638 1.00 89.81 97 GLN A N 1
ATOM 709 C CA . GLN A 1 97 ? 2.610 0.594 12.571 1.00 89.81 97 GLN A CA 1
ATOM 710 C C . GLN A 1 97 ? 1.404 -0.254 12.988 1.00 89.81 97 GLN A C 1
ATOM 712 O O . GLN A 1 97 ? 0.647 0.149 13.870 1.00 89.81 97 GLN A O 1
ATOM 717 N N . LEU A 1 98 ? 1.266 -1.458 12.422 1.00 90.12 98 LEU A N 1
ATOM 718 C CA . LEU A 1 98 ? 0.159 -2.351 12.750 1.00 90.12 98 LEU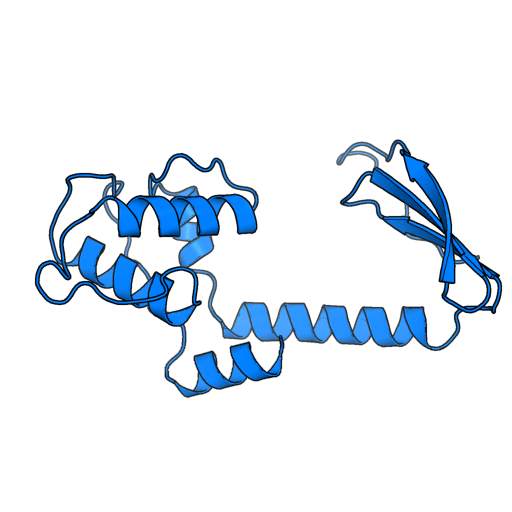 A CA 1
ATOM 719 C C . LEU A 1 98 ? 0.218 -2.828 14.206 1.00 90.12 98 LEU A C 1
ATOM 721 O O . LEU A 1 98 ? -0.821 -2.986 14.837 1.00 90.12 98 LEU A O 1
ATOM 725 N N . ARG A 1 99 ? 1.413 -3.044 14.765 1.00 91.06 99 ARG A N 1
ATOM 726 C CA . ARG A 1 99 ? 1.582 -3.392 16.181 1.00 91.06 99 ARG A CA 1
ATOM 727 C C . ARG A 1 99 ? 1.096 -2.264 17.089 1.00 91.06 99 ARG A C 1
ATOM 729 O O . ARG A 1 99 ? 0.349 -2.534 18.025 1.00 91.06 99 ARG A O 1
ATOM 736 N N . LEU A 1 100 ? 1.482 -1.022 16.801 1.00 89.19 100 LEU A N 1
ATOM 737 C CA . LEU A 1 100 ? 1.032 0.154 17.548 1.00 89.19 100 LEU A CA 1
ATOM 738 C C . LEU A 1 100 ? -0.477 0.375 17.409 1.00 89.19 100 LEU A C 1
ATOM 740 O O . LEU A 1 100 ? -1.130 0.747 18.382 1.00 89.19 100 LEU A O 1
ATOM 744 N N . ASP A 1 101 ? -1.038 0.138 16.223 1.00 86.31 101 ASP A N 1
ATOM 745 C CA . ASP A 1 101 ? -2.482 0.219 15.991 1.00 86.31 101 ASP A CA 1
ATOM 746 C C . ASP A 1 101 ? -3.240 -0.864 16.771 1.00 86.31 101 ASP A C 1
ATOM 748 O O . ASP A 1 101 ? -4.260 -0.566 17.390 1.00 86.31 101 ASP A O 1
ATOM 752 N N . LEU A 1 102 ? -2.727 -2.099 16.804 1.00 87.44 102 LEU A N 1
ATOM 753 C CA . LEU A 1 102 ? -3.303 -3.190 17.595 1.00 87.44 102 LEU A CA 1
ATOM 754 C C . LEU A 1 102 ? -3.217 -2.913 19.097 1.00 87.44 102 LEU A C 1
ATOM 756 O O . LEU A 1 102 ? -4.170 -3.202 19.815 1.00 87.44 102 LEU A O 1
ATOM 760 N N . GLU A 1 103 ? -2.122 -2.317 19.570 1.00 86.62 103 GLU A N 1
ATOM 761 C CA . GLU A 1 103 ? -2.014 -1.890 20.964 1.00 86.62 103 GLU A CA 1
ATOM 762 C C . GLU A 1 103 ? -3.022 -0.770 21.257 1.00 86.62 103 GLU A C 1
ATOM 764 O O . GLU A 1 103 ? -3.815 -0.884 22.183 1.00 86.62 103 GLU A O 1
ATOM 769 N N . ARG A 1 104 ? -3.122 0.265 20.416 1.00 84.31 104 ARG A N 1
ATOM 770 C CA . ARG A 1 104 ? -4.162 1.299 20.577 1.00 84.31 104 ARG A CA 1
ATOM 771 C C . ARG A 1 104 ? -5.575 0.708 20.595 1.00 84.31 104 ARG A C 1
ATOM 773 O O . ARG A 1 104 ? -6.381 1.090 21.444 1.00 84.31 104 ARG A O 1
ATOM 780 N N . ALA A 1 105 ? -5.865 -0.242 19.708 1.00 82.19 105 ALA A N 1
ATOM 781 C CA . ALA A 1 105 ? -7.149 -0.933 19.667 1.00 82.19 105 ALA A CA 1
ATOM 782 C C . ALA A 1 105 ? -7.396 -1.737 20.947 1.00 82.19 105 ALA A C 1
ATOM 784 O O . ALA A 1 105 ? -8.487 -1.668 21.502 1.00 82.19 105 ALA A O 1
ATOM 785 N N . ARG A 1 106 ? -6.379 -2.438 21.460 1.00 82.56 106 ARG A N 1
ATOM 786 C CA . ARG A 1 106 ? -6.441 -3.165 22.731 1.00 82.56 106 ARG A CA 1
ATOM 787 C C . ARG A 1 106 ? -6.899 -2.244 23.864 1.00 82.56 106 ARG A C 1
ATOM 789 O O . ARG A 1 106 ? -7.886 -2.540 24.534 1.00 82.56 106 ARG A O 1
ATOM 796 N N . TRP A 1 107 ? -6.238 -1.101 24.037 1.00 76.19 107 TRP A N 1
ATOM 797 C CA . TRP A 1 107 ? -6.584 -0.131 25.083 1.00 76.19 107 TRP A CA 1
ATOM 798 C C . TRP A 1 107 ? -7.980 0.482 24.893 1.00 76.19 107 TRP A C 1
ATOM 800 O O . TRP A 1 107 ? -8.683 0.735 25.872 1.00 76.19 107 TRP A O 1
ATOM 810 N N . TYR A 1 108 ? -8.403 0.702 23.646 1.00 74.00 108 TYR A N 1
ATOM 811 C CA . TYR A 1 108 ? -9.718 1.268 23.343 1.00 74.00 108 TYR A CA 1
ATOM 812 C C . TYR A 1 108 ? -10.862 0.263 23.561 1.00 74.00 108 TYR A C 1
ATOM 814 O O . TYR A 1 108 ? -11.879 0.612 24.158 1.00 74.00 108 TYR A O 1
ATOM 822 N N . LEU A 1 109 ? -10.691 -0.988 23.121 1.00 71.75 109 LEU A N 1
ATOM 823 C CA . LEU A 1 109 ? -11.746 -2.007 23.081 1.00 71.75 109 LEU A CA 1
ATOM 824 C C . LEU A 1 109 ? -11.968 -2.727 24.418 1.00 71.75 109 LEU A C 1
ATOM 826 O O . LEU A 1 109 ? -13.098 -3.106 24.708 1.00 71.75 109 LEU A O 1
ATOM 830 N N . HIS A 1 110 ? -10.941 -2.892 25.262 1.00 68.44 110 HIS A N 1
ATOM 831 C CA . HIS A 1 110 ? -11.056 -3.659 26.518 1.00 68.44 110 HIS A CA 1
ATOM 832 C C . HIS A 1 110 ? -11.960 -3.043 27.597 1.00 68.44 110 HIS A C 1
ATOM 834 O O . HIS A 1 110 ? -12.112 -3.629 28.665 1.00 68.44 110 HIS A O 1
ATOM 840 N N . ALA A 1 111 ? -12.556 -1.879 27.350 1.00 70.00 111 ALA A N 1
ATOM 841 C CA . ALA A 1 111 ? -13.407 -1.209 28.325 1.00 70.00 111 ALA A CA 1
ATOM 842 C C . ALA A 1 111 ? -14.633 -0.539 27.690 1.00 70.00 111 ALA A C 1
ATOM 844 O O . ALA A 1 111 ? -15.160 0.417 28.260 1.00 70.00 111 ALA A O 1
ATOM 845 N N . LEU A 1 112 ? -15.059 -0.961 26.495 1.00 78.38 112 LEU A N 1
ATOM 846 C CA . LEU A 1 112 ? -16.266 -0.386 25.908 1.00 78.38 112 LEU A CA 1
ATOM 847 C C . LEU A 1 112 ? -17.493 -0.802 26.735 1.00 78.38 112 LEU A C 1
ATOM 849 O O . LEU A 1 112 ? -17.664 -1.994 26.998 1.00 78.38 112 LEU A O 1
ATOM 853 N N . PRO A 1 113 ? -18.329 0.154 27.175 1.00 84.50 113 PRO A N 1
ATOM 854 C CA . PRO A 1 113 ? -19.593 -0.180 27.816 1.00 84.50 113 PRO A CA 1
ATOM 855 C C . PRO A 1 113 ? -20.514 -0.901 26.815 1.00 84.50 113 PRO A C 1
ATOM 857 O O . PRO A 1 113 ? -20.320 -0.748 25.609 1.00 84.50 113 PRO A O 1
ATOM 860 N N . PRO A 1 114 ? -21.550 -1.622 27.285 1.00 87.50 114 PRO A N 1
ATOM 861 C CA . PRO A 1 114 ? -22.535 -2.281 26.420 1.00 87.50 114 PRO A CA 1
ATOM 862 C C . PRO A 1 114 ? -23.082 -1.368 25.319 1.00 87.50 114 PRO A C 1
ATOM 864 O O . PRO A 1 114 ? -23.233 -1.781 24.177 1.00 87.50 114 PRO A O 1
ATOM 867 N N . ARG A 1 115 ? -23.300 -0.088 25.647 1.00 91.06 115 ARG A N 1
ATOM 868 C CA . ARG A 1 115 ? -23.787 0.930 24.716 1.00 91.06 115 ARG A CA 1
ATOM 869 C C . ARG A 1 115 ? -22.760 2.030 24.530 1.00 91.06 115 ARG A C 1
ATOM 871 O O . ARG A 1 115 ? -22.408 2.699 25.499 1.00 91.06 115 ARG A O 1
ATOM 878 N N . TYR A 1 116 ? -22.311 2.250 23.299 1.00 89.81 116 TYR A N 1
ATOM 879 C CA . TYR A 1 116 ? -21.329 3.289 22.988 1.00 89.81 116 TYR A CA 1
ATOM 880 C C . TYR A 1 116 ? -21.546 3.900 21.605 1.00 89.81 116 TYR A C 1
ATOM 882 O O . TYR A 1 116 ? -22.163 3.312 20.718 1.00 89.81 116 TYR A O 1
ATOM 890 N N . ILE A 1 117 ? -21.007 5.103 21.417 1.00 90.56 117 ILE A N 1
ATOM 891 C CA . ILE A 1 117 ? -20.926 5.763 20.116 1.00 90.56 117 ILE A CA 1
ATOM 892 C C . ILE A 1 117 ? -19.473 5.726 19.656 1.00 90.56 117 ILE A C 1
ATOM 894 O O . ILE A 1 117 ? -18.569 6.104 20.399 1.00 90.56 117 ILE A O 1
ATOM 898 N N . GLN A 1 118 ? -19.251 5.301 18.418 1.00 90.00 118 GLN A N 1
ATOM 899 C CA . GLN A 1 118 ? -17.955 5.365 17.759 1.00 90.00 118 GLN A CA 1
ATOM 900 C C . GLN A 1 118 ? -18.017 6.364 16.608 1.00 90.00 118 GLN A C 1
ATOM 902 O O . GLN A 1 118 ? -18.938 6.325 15.792 1.00 90.00 118 GLN A O 1
ATOM 907 N N . VAL A 1 119 ? -17.010 7.233 16.523 1.00 88.88 119 VAL A N 1
ATOM 908 C CA . VAL A 1 119 ? -16.839 8.168 15.408 1.00 88.88 119 VAL A CA 1
ATOM 909 C C . VAL A 1 119 ? -15.599 7.775 14.616 1.00 88.88 119 VAL A C 1
ATOM 911 O O . VAL A 1 119 ? -14.475 7.885 15.102 1.00 88.88 119 VAL A O 1
ATOM 914 N N . ASP A 1 120 ? -15.813 7.326 13.386 1.00 86.19 120 ASP A N 1
ATOM 915 C CA . ASP A 1 120 ? -14.760 7.048 12.421 1.00 86.19 120 ASP A CA 1
ATOM 916 C C . ASP A 1 120 ? -14.437 8.334 11.652 1.00 86.19 120 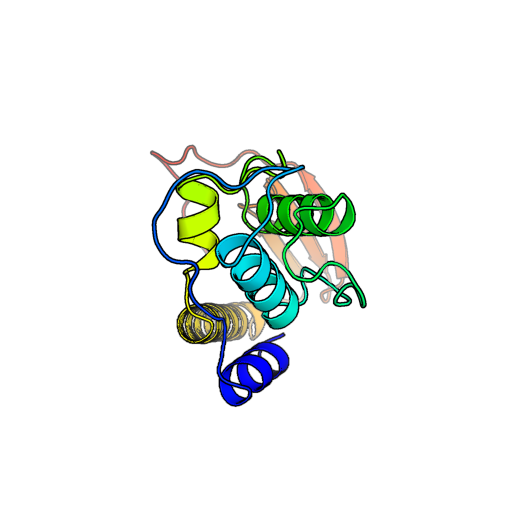ASP A C 1
ATOM 918 O O . ASP A 1 120 ? -15.154 8.742 10.731 1.00 86.19 120 ASP A O 1
ATOM 922 N N . LEU A 1 121 ? -13.352 8.991 12.069 1.00 84.19 121 LEU A N 1
ATOM 923 C CA . LEU A 1 121 ? -12.883 10.235 11.462 1.00 84.19 121 LEU A CA 1
ATOM 924 C C . LEU A 1 121 ? -12.345 10.031 10.038 1.00 84.19 121 LEU A C 1
ATOM 926 O O . LEU A 1 121 ? -12.384 10.970 9.249 1.00 84.19 121 LEU A O 1
ATOM 930 N N . ALA A 1 122 ? -11.857 8.831 9.707 1.00 79.88 122 ALA A N 1
ATOM 931 C CA . ALA A 1 122 ? -11.325 8.526 8.381 1.00 79.88 122 ALA A CA 1
ATOM 932 C C . ALA A 1 122 ? -12.454 8.291 7.369 1.00 79.88 122 ALA A C 1
ATOM 934 O O . ALA A 1 122 ? -12.357 8.720 6.221 1.00 79.88 122 ALA A O 1
ATOM 935 N N . ASN A 1 123 ? -13.547 7.664 7.812 1.00 82.00 123 ASN A N 1
ATOM 936 C CA . ASN A 1 123 ? -14.694 7.335 6.966 1.00 82.00 123 ASN A CA 1
ATOM 937 C C . ASN A 1 123 ? -15.882 8.301 7.112 1.00 82.00 123 ASN A C 1
ATOM 939 O O . ASN A 1 123 ? -16.934 8.055 6.520 1.00 82.00 123 ASN A O 1
ATOM 943 N N . TYR A 1 124 ? -15.740 9.392 7.875 1.00 89.50 124 TYR A N 1
ATOM 944 C CA . TYR A 1 124 ? -16.784 10.407 8.092 1.00 89.50 124 TYR A CA 1
ATOM 945 C C . TYR A 1 124 ? -18.114 9.806 8.576 1.00 89.50 124 TYR A C 1
ATOM 947 O O . TYR A 1 124 ? -19.197 10.179 8.112 1.00 89.50 124 TYR A O 1
ATOM 955 N N . ARG A 1 125 ? -18.050 8.835 9.495 1.00 91.62 125 ARG A N 1
ATOM 956 C CA . ARG A 1 125 ? -19.228 8.104 9.986 1.00 91.62 125 ARG A CA 1
ATOM 957 C C . ARG A 1 125 ? -19.281 8.035 11.502 1.00 91.62 125 ARG A C 1
ATOM 959 O O . ARG A 1 125 ? -18.261 7.940 12.172 1.00 91.62 125 ARG A O 1
ATOM 966 N N . LEU A 1 126 ? -20.501 8.034 12.023 1.00 93.62 126 LEU A N 1
ATOM 967 C CA . LEU A 1 126 ? -20.812 7.749 13.417 1.00 93.62 126 LEU A CA 1
ATOM 968 C C . LEU A 1 126 ? -21.672 6.487 13.476 1.00 93.62 126 LEU A C 1
ATOM 970 O O . LEU A 1 126 ? -22.632 6.358 12.714 1.00 93.62 126 LEU A O 1
ATOM 974 N N . GLY A 1 127 ? -21.312 5.563 14.365 1.00 94.44 127 GLY A N 1
ATOM 975 C CA . GLY A 1 127 ? -22.083 4.366 14.689 1.00 94.44 127 GLY A CA 1
ATOM 976 C C . GLY A 1 127 ? -22.478 4.349 16.163 1.00 94.44 127 GLY A C 1
ATOM 977 O O . GLY A 1 127 ? -21.652 4.644 17.024 1.00 94.44 127 GLY A O 1
ATOM 978 N N . TYR A 1 128 ? -23.733 4.014 16.446 1.00 93.81 128 TYR A N 1
ATOM 979 C CA . TYR A 1 128 ? -24.208 3.652 17.778 1.00 93.81 128 TYR A CA 1
ATOM 980 C C . TYR A 1 128 ? -24.233 2.129 17.886 1.00 93.81 128 TYR A C 1
ATOM 982 O O . TYR A 1 128 ? -24.813 1.452 17.030 1.00 93.81 128 TYR A O 1
ATOM 990 N N . TYR A 1 129 ? -23.591 1.616 18.926 1.00 93.50 129 TYR A N 1
ATOM 991 C CA . TYR A 1 129 ? -23.455 0.197 19.200 1.00 93.50 129 TYR A CA 1
ATOM 992 C C . TYR A 1 129 ? -24.179 -0.164 20.491 1.00 93.50 129 TYR A C 1
ATOM 994 O O . TYR A 1 129 ? -24.099 0.582 21.467 1.00 93.50 129 TYR A O 1
ATOM 1002 N N . ASP A 1 130 ? -24.846 -1.314 20.475 1.00 93.75 130 ASP A N 1
ATOM 1003 C CA . ASP A 1 130 ? -25.520 -1.930 21.617 1.00 93.75 130 ASP A CA 1
ATOM 1004 C C . ASP A 1 130 ? -25.098 -3.402 21.701 1.00 93.75 130 ASP A C 1
ATOM 1006 O O . ASP A 1 130 ? -25.190 -4.129 20.712 1.00 93.75 130 ASP A O 1
ATOM 1010 N N . ASP A 1 131 ? -24.517 -3.806 22.828 1.00 90.12 131 ASP A N 1
ATOM 1011 C CA . ASP A 1 131 ? -23.832 -5.088 23.039 1.00 90.12 131 ASP A CA 1
ATOM 1012 C C . ASP A 1 131 ? -22.881 -5.468 21.886 1.00 90.12 131 ASP A C 1
ATOM 1014 O O . ASP A 1 131 ? -22.800 -6.606 21.422 1.00 90.12 131 ASP A O 1
ATOM 1018 N N . GLY A 1 132 ? -22.149 -4.465 21.388 1.00 86.75 132 GLY A N 1
ATOM 1019 C CA . GLY A 1 132 ? -21.199 -4.610 20.282 1.00 86.75 132 GLY A CA 1
ATOM 1020 C C . GLY A 1 132 ? -21.833 -4.768 18.893 1.00 86.75 132 GLY A C 1
ATOM 1021 O O . GLY A 1 132 ? -21.103 -4.837 17.904 1.00 86.75 132 GLY A O 1
ATOM 1022 N N . GLN A 1 133 ? -23.163 -4.777 18.779 1.00 92.00 133 GLN A N 1
ATOM 1023 C CA . GLN A 1 133 ? -23.883 -4.784 17.504 1.00 92.00 133 GLN A CA 1
ATOM 1024 C C . GLN A 1 133 ? -24.153 -3.355 17.036 1.00 92.00 133 GLN A C 1
ATOM 1026 O O . GLN A 1 133 ? -24.556 -2.499 17.820 1.00 92.00 133 GLN A O 1
ATOM 1031 N N . LEU A 1 134 ? -23.952 -3.082 15.744 1.00 94.69 134 LEU A N 1
ATOM 1032 C CA . LEU A 1 134 ? -24.282 -1.777 15.171 1.00 94.69 134 LEU A CA 1
ATOM 1033 C C . LEU A 1 134 ? -25.808 -1.609 15.127 1.00 94.69 134 LEU A C 1
ATOM 1035 O O . LEU A 1 134 ? -26.471 -2.192 14.273 1.00 94.69 134 LEU A O 1
ATOM 1039 N N . ALA A 1 135 ? -26.349 -0.778 16.013 1.00 95.50 135 ALA A N 1
ATOM 1040 C CA . ALA A 1 135 ? -27.783 -0.520 16.107 1.00 95.50 135 ALA A CA 1
ATOM 1041 C C . ALA A 1 135 ? -28.230 0.666 15.231 1.00 95.50 135 ALA A C 1
ATOM 1043 O O . ALA A 1 135 ? -29.354 0.681 14.734 1.00 95.50 135 ALA A O 1
ATOM 1044 N N . TRP A 1 136 ? -27.360 1.659 15.000 1.00 96.75 136 TRP A N 1
ATOM 1045 C CA . TRP A 1 136 ? -27.662 2.802 14.128 1.00 96.75 136 TRP A CA 1
ATOM 1046 C C . TRP A 1 136 ? -26.396 3.464 13.575 1.00 96.75 136 TRP A C 1
ATOM 1048 O O . TRP A 1 136 ? -25.330 3.387 14.182 1.00 96.75 136 TRP A O 1
ATOM 1058 N N . SER A 1 137 ? -26.493 4.144 12.425 1.00 96.31 137 SER A N 1
ATOM 1059 C CA . SER A 1 137 ? -25.359 4.890 11.866 1.00 96.31 137 SER A CA 1
ATOM 1060 C C . SER A 1 137 ? -25.758 6.110 11.036 1.00 96.31 137 SER A C 1
ATOM 1062 O O . SER A 1 137 ? -26.811 6.121 10.402 1.00 96.31 137 SER A O 1
ATOM 1064 N N . THR A 1 138 ? -24.870 7.106 10.977 1.00 95.62 138 THR A N 1
ATOM 1065 C CA . THR A 1 138 ? -25.019 8.303 10.134 1.00 95.62 138 THR A CA 1
ATOM 1066 C C . THR A 1 138 ? -23.676 8.812 9.599 1.00 95.62 138 THR A C 1
ATOM 1068 O O . THR A 1 138 ? -22.609 8.401 10.063 1.00 95.62 138 THR A O 1
ATOM 1071 N N . ARG A 1 139 ? -23.715 9.716 8.612 1.00 93.56 139 ARG A N 1
ATOM 1072 C CA . ARG A 1 139 ? -22.542 10.493 8.176 1.00 93.56 139 ARG A CA 1
ATOM 1073 C C . ARG A 1 139 ? -22.299 11.652 9.142 1.00 93.56 139 ARG A C 1
ATOM 1075 O O . ARG A 1 139 ? -23.250 12.249 9.637 1.00 93.56 139 ARG A O 1
ATOM 1082 N N . VAL A 1 140 ? -21.037 12.003 9.358 1.00 92.44 140 VAL A N 1
ATOM 1083 C CA . VAL A 1 140 ? -20.633 13.158 10.173 1.00 92.44 140 VAL A CA 1
ATOM 1084 C C . VAL A 1 140 ? -19.642 14.038 9.425 1.00 92.44 140 VAL A C 1
ATOM 1086 O O . VAL A 1 140 ? -18.932 13.578 8.535 1.00 92.44 140 VAL A O 1
ATOM 1089 N N . GLN A 1 141 ? -19.576 15.311 9.800 1.00 89.06 141 GLN A N 1
ATOM 1090 C CA . GLN A 1 141 ? -18.494 16.198 9.387 1.00 89.06 141 GLN A CA 1
ATOM 1091 C C . GLN A 1 141 ? -17.429 16.252 10.481 1.00 89.06 141 GLN A C 1
ATOM 1093 O O . GLN A 1 141 ? -17.748 16.281 11.668 1.00 89.06 141 GLN A O 1
ATOM 1098 N N . VAL A 1 142 ? -16.161 16.274 10.076 1.00 83.38 142 VAL A N 1
ATOM 1099 C CA . VAL A 1 142 ? -15.008 16.355 10.984 1.00 83.38 142 VAL A CA 1
ATOM 1100 C C . VAL A 1 142 ? -14.196 17.612 10.686 1.00 83.38 142 VAL A C 1
ATOM 1102 O O . VAL A 1 142 ? -14.313 18.201 9.609 1.00 83.38 142 VAL A O 1
ATOM 1105 N N . GLY A 1 143 ? -13.384 18.038 11.654 1.00 79.12 143 GLY A N 1
ATOM 1106 C CA . GLY A 1 143 ? -12.541 19.222 11.533 1.00 79.12 143 GLY A CA 1
ATOM 1107 C C . GLY A 1 143 ? -11.541 19.126 10.376 1.00 79.12 143 GLY A C 1
ATOM 1108 O O . GLY A 1 143 ? -11.056 18.050 10.030 1.00 79.12 143 GLY A O 1
ATOM 1109 N N . GLN A 1 144 ? -11.217 20.274 9.778 1.00 81.38 144 GLN A N 1
ATOM 1110 C CA . GLN A 1 144 ? -10.210 20.365 8.716 1.00 81.38 144 GLN A CA 1
ATOM 1111 C C . GLN A 1 144 ? -8.818 19.965 9.243 1.00 81.38 144 GLN A C 1
ATOM 1113 O O . GLN A 1 144 ? -8.564 20.127 10.434 1.00 81.38 144 GLN A O 1
ATOM 1118 N N . PRO A 1 145 ? -7.857 19.557 8.392 1.00 78.31 145 PRO A N 1
ATOM 1119 C CA . PRO A 1 145 ? -6.518 19.150 8.842 1.00 78.31 145 PRO A CA 1
ATOM 1120 C C . PRO A 1 145 ? -5.780 20.190 9.701 1.00 78.31 145 PRO A C 1
ATOM 1122 O O . PRO A 1 145 ? -5.012 19.830 10.585 1.00 78.31 145 PRO A O 1
ATOM 1125 N N . ARG A 1 146 ? -6.034 21.489 9.475 1.00 79.19 146 ARG A N 1
ATOM 1126 C CA . ARG A 1 146 ? -5.467 22.590 10.278 1.00 79.19 146 ARG A CA 1
ATOM 1127 C C . ARG A 1 146 ? -6.142 22.774 11.645 1.00 79.19 146 ARG A C 1
ATOM 1129 O O . ARG A 1 146 ? -5.602 23.478 12.491 1.00 79.19 146 ARG A O 1
ATOM 1136 N N . ARG A 1 147 ? -7.320 22.182 11.853 1.00 84.62 147 ARG A N 1
ATOM 1137 C CA . ARG A 1 147 ? -8.095 22.217 13.100 1.00 84.62 147 ARG A CA 1
ATOM 1138 C C . ARG A 1 147 ? -8.870 20.898 13.270 1.00 84.62 147 ARG A C 1
ATOM 1140 O O . ARG A 1 147 ? -10.091 20.883 13.088 1.00 84.62 147 ARG A O 1
ATOM 1147 N N . PRO A 1 148 ? -8.166 19.788 13.544 1.00 81.94 148 PRO A N 1
ATOM 1148 C CA . PRO A 1 148 ? -8.772 18.464 13.569 1.00 81.94 148 PRO A CA 1
ATOM 1149 C C . PRO A 1 148 ? -9.735 18.314 14.749 1.00 81.94 148 PRO A C 1
ATOM 1151 O O . PRO A 1 148 ? -9.553 18.932 15.801 1.00 81.94 148 PRO A O 1
ATOM 1154 N N . THR A 1 149 ? -10.747 17.459 14.586 1.00 79.00 149 THR A N 1
ATOM 1155 C CA . THR A 1 149 ? -11.583 17.028 15.712 1.00 79.00 149 THR A CA 1
ATOM 1156 C C . THR A 1 149 ? -10.698 16.290 16.726 1.00 79.00 149 THR A C 1
ATOM 1158 O O . THR A 1 149 ? -10.021 15.336 16.334 1.00 79.00 149 THR A O 1
ATOM 1161 N N . PRO A 1 150 ? -10.661 16.704 18.006 1.00 79.44 150 PRO A N 1
ATOM 1162 C CA . PRO A 1 150 ? -9.847 16.035 19.013 1.00 79.44 150 PRO A CA 1
ATOM 1163 C C . PRO A 1 150 ? -10.361 14.613 19.270 1.00 79.44 150 PRO A C 1
ATOM 1165 O O . PRO A 1 150 ? -11.567 14.381 19.338 1.00 79.44 150 PRO A O 1
ATOM 1168 N N . VAL A 1 151 ? -9.439 13.661 19.431 1.00 74.69 151 VAL A N 1
ATOM 1169 C CA . VAL A 1 151 ? -9.772 12.282 19.811 1.00 74.69 151 VAL A CA 1
ATOM 1170 C C . VAL A 1 151 ? -10.006 12.251 21.319 1.00 74.69 151 VAL A C 1
ATOM 1172 O O . VAL A 1 151 ? -9.083 12.494 22.093 1.00 74.69 151 VAL A O 1
ATOM 1175 N N . LEU A 1 152 ? -11.245 11.986 21.731 1.00 76.50 152 LEU A N 1
ATOM 1176 C CA . LEU A 1 152 ? -11.678 11.997 23.128 1.00 76.50 152 LEU A CA 1
ATOM 1177 C C . LEU A 1 152 ? -12.459 10.719 23.453 1.00 76.50 152 LEU A C 1
ATOM 1179 O O . LEU A 1 152 ? -13.085 10.119 22.579 1.00 76.50 152 LEU A O 1
ATOM 1183 N N . ARG A 1 153 ? -12.435 10.329 24.727 1.00 71.19 153 ARG A N 1
ATOM 1184 C CA . ARG A 1 153 ? -13.278 9.281 25.305 1.00 71.19 153 ARG A CA 1
ATOM 1185 C C . ARG A 1 153 ? -13.880 9.838 26.593 1.00 71.19 153 ARG A C 1
ATOM 1187 O O . ARG A 1 153 ? -13.130 10.358 27.417 1.00 71.19 153 ARG A O 1
ATOM 1194 N N . SER A 1 154 ? -15.199 9.756 26.730 1.00 70.75 154 SER A N 1
ATOM 1195 C CA . SER A 1 154 ? -15.980 10.277 27.860 1.00 70.75 154 SER A CA 1
ATOM 1196 C C . SER A 1 154 ? -16.927 9.213 28.374 1.00 70.75 154 SER A C 1
ATOM 1198 O O . SER A 1 154 ? -17.508 8.535 27.494 1.00 70.75 154 SER A O 1
#

Radius of gyration: 19.9 Å; chains: 1; bounding box: 43×40×51 Å

InterPro domains:
  IPR002477 Peptidoglycan binding-like [PF01471] (29-87)
  IPR005490 L,D-transpeptidase catalytic domain [PF03734] (114-153)
  IPR005490 L,D-transpeptidase catalytic domain [cd16913] (116-151)
  IPR036365 PGBD-like superfamily [SSF47090] (14-95)
  IPR036366 PGBD superfamily [G3DSA:1.10.101.10] (16-89)
  IPR038063 L,D-transpeptidase catalytic domain-like [SSF141523] (112-151)
  IPR052905 L,D-transpeptidase YkuD-like [PTHR41533] (1-154)

Secondary structure (DSSP, 8-state):
-HHHHHHHHHTT-PPP--S-SPB-TT-BSHHHHHHHHHHHHTTSS----SS-TTB--HHHHHHHHHHHHHTTS--SS-B-HHHHHHHTS-HHHHHHHHHHHHHHHHHHHTT--SEEEEEETTTTEEEEEETTEEEEEEE-----TTSPPP----